Protein AF-A0A7Z9FBR9-F1 (afdb_monomer_lite)

Foldseek 3Di:
DDDPPLWPKDKDKDKDWDWDWDQDPVVNDIDIDIDIDIDIAMETEPVSDPPDPPDDDPPDDDDHHYDYPPDDPVVVVVVVVVVVVVVVDAPDVVRDDD

Sequence (98 aa):
MQRANDDERIYLDGYLSADFVQNSVISLRPIEKHVEDRYSVVFASISASTYKRNSFTLEDPDPPEFFSDGRLEIGGFIAEHFGVIARSLPASPGCCIA

pLDDT: mean 78.37, std 16.25, range [34.16, 95.06]

Secondary structure (DSSP, 8-state):
--------EEEEEEEEEEEEEEEPTTT-SEEEEEEEEEEEEEEEETTT-----S---TTSPPPPEEEETTEE-HHHHHHHHHHHHHHHS-SSTT----

Radius of gyration: 18.71 Å; chains: 1; bounding box: 40×27×60 Å

Structure (mmCIF, N/CA/C/O backbone):
data_AF-A0A7Z9FBR9-F1
#
_entry.id   AF-A0A7Z9FBR9-F1
#
loop_
_atom_site.group_PDB
_atom_site.id
_atom_site.type_symbol
_atom_site.label_atom_id
_atom_site.label_alt_id
_atom_site.label_comp_id
_atom_site.label_asym_id
_atom_site.label_entity_id
_atom_site.label_seq_id
_atom_site.pdbx_PDB_ins_code
_atom_site.Cartn_x
_atom_site.Cartn_y
_atom_site.Cartn_z
_atom_site.occupancy
_atom_site.B_iso_or_equiv
_atom_site.auth_seq_id
_atom_site.auth_comp_id
_atom_site.auth_asym_id
_atom_site.auth_atom_id
_atom_site.pdbx_PDB_model_num
ATOM 1 N N . MET A 1 1 ? 20.850 -3.834 -35.340 1.00 36.44 1 MET A N 1
ATOM 2 C CA . MET A 1 1 ? 21.567 -3.220 -34.202 1.00 36.44 1 MET A CA 1
ATOM 3 C C . MET A 1 1 ? 20.551 -2.332 -33.488 1.00 36.44 1 MET A C 1
ATOM 5 O O . MET A 1 1 ? 20.297 -1.228 -33.945 1.00 36.44 1 MET A O 1
ATOM 9 N N . GLN A 1 2 ? 19.832 -2.879 -32.507 1.00 34.16 2 GLN A N 1
ATOM 10 C CA . GLN A 1 2 ? 18.699 -2.225 -31.841 1.00 34.16 2 GLN A CA 1
ATOM 11 C C . GLN A 1 2 ? 19.178 -1.803 -30.451 1.00 34.16 2 GLN A C 1
ATOM 13 O O . GLN A 1 2 ? 19.756 -2.619 -29.738 1.00 34.16 2 GLN A O 1
ATOM 18 N N . ARG A 1 3 ? 19.052 -0.513 -30.124 1.00 34.47 3 ARG A N 1
ATOM 19 C CA . ARG A 1 3 ? 19.444 0.025 -28.816 1.00 34.47 3 ARG A CA 1
ATOM 20 C C . ARG A 1 3 ? 18.579 -0.641 -27.742 1.00 34.47 3 ARG A C 1
ATOM 22 O O . ARG A 1 3 ? 17.365 -0.701 -27.912 1.00 34.47 3 ARG A O 1
ATOM 29 N N . ALA A 1 4 ? 19.208 -1.167 -26.693 1.00 34.88 4 ALA A N 1
ATOM 30 C CA . ALA A 1 4 ? 18.510 -1.635 -25.504 1.00 34.88 4 ALA A CA 1
ATOM 31 C C . ALA A 1 4 ? 17.753 -0.444 -24.895 1.00 34.88 4 ALA A C 1
ATOM 33 O O . ALA A 1 4 ? 18.351 0.601 -24.641 1.00 34.88 4 ALA A O 1
ATOM 34 N N . ASN A 1 5 ? 16.433 -0.563 -24.752 1.00 46.25 5 ASN A N 1
ATOM 35 C CA . ASN A 1 5 ? 15.631 0.404 -24.009 1.00 46.25 5 ASN A CA 1
ATOM 36 C C . ASN A 1 5 ? 15.868 0.137 -22.515 1.00 46.25 5 ASN A C 1
ATOM 38 O O . ASN A 1 5 ? 15.201 -0.706 -21.927 1.00 46.25 5 ASN A O 1
ATOM 42 N N . ASP A 1 6 ? 16.853 0.824 -21.943 1.00 48.56 6 ASP A N 1
ATOM 43 C CA . ASP A 1 6 ? 17.367 0.666 -20.570 1.00 48.56 6 ASP A CA 1
ATOM 44 C C . ASP A 1 6 ? 16.446 1.213 -19.451 1.00 48.56 6 ASP A C 1
ATOM 46 O O . ASP A 1 6 ? 16.905 1.436 -18.338 1.00 48.56 6 ASP A O 1
ATOM 50 N N . ASP A 1 7 ? 15.156 1.463 -19.690 1.00 59.50 7 ASP A N 1
ATOM 51 C CA . ASP A 1 7 ? 14.331 2.194 -18.708 1.00 59.50 7 ASP A CA 1
ATOM 52 C C . ASP A 1 7 ? 12.841 1.824 -18.811 1.00 59.50 7 ASP A C 1
ATOM 54 O O . ASP A 1 7 ? 11.970 2.659 -19.060 1.00 59.50 7 ASP A O 1
ATOM 58 N N . GLU A 1 8 ? 12.519 0.535 -18.674 1.00 77.62 8 GLU A N 1
ATOM 59 C CA . GLU A 1 8 ? 11.121 0.105 -18.582 1.00 77.62 8 GLU A CA 1
ATOM 60 C C . GLU A 1 8 ? 10.549 0.544 -17.226 1.00 77.62 8 GLU A C 1
ATOM 62 O O . GLU A 1 8 ? 10.698 -0.136 -16.206 1.00 77.62 8 GLU A O 1
ATOM 67 N N . ARG A 1 9 ? 9.949 1.738 -17.219 1.00 87.38 9 ARG A N 1
ATOM 68 C CA . ARG A 1 9 ? 9.227 2.305 -16.082 1.00 87.38 9 ARG A CA 1
ATOM 69 C C . ARG A 1 9 ? 7.734 2.301 -16.342 1.00 87.38 9 ARG A C 1
ATOM 71 O O . ARG A 1 9 ? 7.281 2.674 -17.424 1.00 87.38 9 ARG A O 1
ATOM 78 N N . ILE A 1 10 ? 6.975 1.942 -15.319 1.00 89.31 10 ILE A N 1
ATOM 79 C CA . ILE A 1 10 ? 5.517 1.972 -15.327 1.00 89.31 10 ILE A CA 1
ATOM 80 C C . ILE A 1 10 ? 5.075 2.953 -14.249 1.00 89.31 10 ILE A C 1
ATOM 82 O O . ILE A 1 10 ? 5.433 2.807 -13.085 1.00 89.31 10 ILE A O 1
ATOM 86 N N . TYR A 1 11 ? 4.305 3.957 -14.649 1.00 91.56 11 TYR A N 1
ATOM 87 C CA . TYR A 1 11 ? 3.731 4.953 -13.751 1.00 91.56 11 TYR A CA 1
ATOM 88 C C . TYR A 1 11 ? 2.274 4.582 -13.499 1.00 91.56 11 TYR A C 1
ATOM 90 O O . TYR A 1 11 ? 1.521 4.369 -14.453 1.00 91.56 11 TYR A O 1
ATOM 98 N N . LEU A 1 12 ? 1.891 4.475 -12.232 1.00 91.75 12 LEU A N 1
ATOM 99 C CA . LEU A 1 12 ? 0.554 4.075 -11.818 1.00 91.75 12 LEU A CA 1
ATOM 100 C C . LEU A 1 12 ? 0.003 5.110 -10.838 1.00 91.75 12 LEU A C 1
ATOM 102 O O . LEU A 1 12 ? 0.515 5.253 -9.730 1.00 91.75 12 LEU A O 1
ATOM 106 N N . ASP A 1 13 ? -1.073 5.775 -11.243 1.00 94.75 13 ASP A N 1
ATOM 107 C CA . ASP A 1 13 ? -1.902 6.581 -10.355 1.00 94.75 13 ASP A CA 1
ATOM 108 C C . ASP A 1 13 ? -3.131 5.775 -9.946 1.00 94.75 13 ASP A C 1
ATOM 110 O O . ASP A 1 13 ? -3.760 5.106 -10.774 1.00 94.75 13 ASP A O 1
ATOM 114 N N . GLY A 1 14 ? -3.493 5.848 -8.671 1.00 93.00 14 GLY A N 1
ATOM 115 C CA . GLY A 1 14 ? -4.608 5.089 -8.140 1.00 93.00 14 GLY A CA 1
ATOM 116 C C . GLY A 1 14 ? -5.341 5.784 -7.008 1.00 93.00 14 GLY A C 1
ATOM 117 O O . GLY A 1 14 ? -4.948 6.832 -6.492 1.00 93.00 14 GLY A O 1
ATOM 118 N N . TYR A 1 15 ? -6.463 5.173 -6.648 1.00 95.06 15 TYR A N 1
ATOM 119 C CA . TYR A 1 15 ? -7.324 5.612 -5.565 1.00 95.06 15 TYR A CA 1
ATOM 120 C C . TYR A 1 15 ? -7.652 4.418 -4.676 1.00 95.06 15 TYR A C 1
ATOM 122 O O . TYR A 1 15 ? -8.098 3.375 -5.160 1.00 95.06 15 TYR A O 1
ATOM 130 N N . LEU A 1 16 ? -7.393 4.573 -3.384 1.00 93.62 16 LEU A N 1
ATOM 131 C CA . LEU A 1 16 ? -7.685 3.604 -2.343 1.00 93.62 16 LEU A CA 1
ATOM 132 C C . LEU A 1 16 ? -8.932 4.071 -1.594 1.00 93.62 16 LEU A C 1
ATOM 134 O O . LEU A 1 16 ? -8.943 5.172 -1.054 1.00 93.62 16 LEU A O 1
ATOM 138 N N . SER A 1 17 ? -9.955 3.222 -1.531 1.00 94.56 17 SER A N 1
ATOM 139 C CA . SER A 1 17 ? -11.104 3.395 -0.642 1.00 94.56 17 SER A CA 1
ATOM 140 C C . SER A 1 17 ? -11.313 2.099 0.128 1.00 94.56 17 SER A C 1
ATOM 142 O O . SER A 1 17 ? -11.366 1.023 -0.476 1.00 94.56 17 SER A O 1
ATOM 144 N N . ALA A 1 18 ? -11.352 2.185 1.455 1.00 91.88 18 ALA A N 1
ATOM 145 C CA . ALA A 1 18 ? -11.473 1.012 2.309 1.00 91.88 18 ALA A CA 1
ATOM 146 C C . ALA A 1 18 ? -12.141 1.337 3.647 1.00 91.88 18 ALA A C 1
ATOM 148 O O . ALA A 1 18 ? -11.838 2.345 4.285 1.00 91.88 18 ALA A O 1
ATOM 149 N N . ASP A 1 19 ? -12.980 0.411 4.105 1.00 93.50 19 ASP A N 1
ATOM 150 C CA . ASP A 1 19 ? -13.438 0.342 5.488 1.00 93.50 19 ASP A CA 1
ATOM 151 C C . ASP A 1 19 ? -12.552 -0.632 6.265 1.00 93.50 19 ASP A C 1
ATOM 153 O O . ASP A 1 19 ? -12.283 -1.748 5.811 1.00 93.50 19 ASP A O 1
ATOM 157 N N . PHE A 1 20 ? -12.098 -0.233 7.450 1.00 90.44 20 PHE A N 1
ATOM 158 C CA . PHE A 1 20 ? -11.297 -1.090 8.314 1.00 90.44 20 PHE A CA 1
ATOM 159 C C . PHE A 1 20 ? -11.654 -0.928 9.786 1.00 90.44 20 PHE A C 1
ATOM 161 O O . PHE A 1 20 ? -12.137 0.109 10.239 1.00 90.44 20 PHE A O 1
ATOM 168 N N . VAL A 1 21 ? -11.373 -1.981 10.551 1.00 89.31 21 VAL A N 1
ATOM 169 C CA . VAL A 1 21 ? -11.579 -2.005 11.997 1.00 89.31 21 VAL A CA 1
ATOM 170 C C . VAL A 1 21 ? -10.227 -2.032 12.685 1.00 89.31 21 VAL A C 1
ATOM 172 O O . VAL A 1 21 ? -9.442 -2.964 12.512 1.00 89.31 21 VAL A O 1
ATOM 175 N N . GLN A 1 22 ? -9.962 -1.019 13.502 1.00 84.25 22 GLN A N 1
ATOM 176 C CA . GLN A 1 22 ? -8.791 -0.981 14.361 1.00 84.25 22 GLN A CA 1
ATOM 177 C C . GLN A 1 22 ? -9.164 -1.453 15.764 1.00 84.25 22 GLN A C 1
ATOM 179 O O . GLN A 1 22 ? -9.948 -0.816 16.470 1.00 84.25 22 GLN A O 1
ATOM 184 N N . ASN A 1 23 ? -8.547 -2.546 16.199 1.00 82.38 23 ASN A N 1
ATOM 185 C CA . ASN A 1 23 ? -8.647 -2.983 17.585 1.00 82.38 23 ASN A CA 1
ATOM 186 C C . ASN A 1 23 ? -7.718 -2.130 18.455 1.00 82.38 23 ASN A C 1
ATOM 188 O O . ASN A 1 23 ? -6.516 -2.047 18.202 1.00 82.38 23 ASN A O 1
ATOM 192 N N . SER A 1 24 ? -8.273 -1.490 19.485 1.00 73.06 24 SER A N 1
ATOM 193 C CA . SER A 1 24 ? -7.501 -0.691 20.437 1.00 73.06 24 SER A CA 1
ATOM 194 C C . SER A 1 24 ? -7.306 -1.439 21.748 1.00 73.06 24 SER A C 1
ATOM 196 O O . SER A 1 24 ? -8.267 -1.871 22.382 1.00 73.06 24 SER A O 1
ATOM 198 N N . VAL A 1 25 ? -6.053 -1.522 22.194 1.00 77.81 25 VAL A N 1
ATOM 199 C CA . VAL A 1 25 ? -5.696 -2.065 23.515 1.00 77.81 25 VAL A CA 1
ATOM 200 C C . VAL A 1 25 ? -5.971 -1.082 24.658 1.00 77.81 25 VAL A C 1
ATOM 202 O O . VAL A 1 25 ? -5.939 -1.479 25.815 1.00 77.81 25 VAL A O 1
ATOM 205 N N . ILE A 1 26 ? -6.246 0.192 24.345 1.00 72.56 26 ILE A N 1
ATOM 206 C CA . ILE A 1 26 ? -6.507 1.241 25.342 1.00 72.56 26 ILE A CA 1
ATOM 207 C C . ILE A 1 26 ? -8.008 1.363 25.602 1.00 72.56 26 ILE A C 1
ATOM 209 O O . ILE A 1 26 ? -8.448 1.258 26.742 1.00 72.56 26 ILE A O 1
ATOM 213 N N . SER A 1 27 ? -8.811 1.573 24.552 1.00 70.06 27 SER A N 1
ATOM 214 C CA . SER A 1 27 ? -10.265 1.717 24.715 1.00 70.06 27 SER A CA 1
ATOM 215 C C . SER A 1 27 ? -10.979 0.376 24.893 1.00 70.06 27 SER A C 1
ATOM 217 O O . SER A 1 27 ? -12.135 0.366 25.316 1.00 70.06 27 SER A O 1
ATOM 219 N N . LEU A 1 28 ? -10.316 -0.739 24.543 1.00 78.00 28 LEU A N 1
ATOM 220 C CA . LEU A 1 28 ? -10.878 -2.096 24.489 1.00 78.00 28 LEU A CA 1
ATOM 221 C C . LEU A 1 28 ? -12.163 -2.191 23.648 1.00 78.00 28 LEU A C 1
ATOM 223 O O . LEU A 1 28 ? -12.977 -3.095 23.833 1.00 78.00 28 LEU A O 1
ATOM 227 N N . ARG A 1 29 ? -12.357 -1.248 22.721 1.00 79.19 29 ARG A N 1
ATOM 228 C CA . ARG A 1 29 ? -13.482 -1.207 21.787 1.00 79.19 29 ARG A CA 1
ATOM 229 C C . ARG A 1 29 ? -12.942 -1.159 20.356 1.00 79.19 29 ARG A C 1
ATOM 231 O O . ARG A 1 29 ? -11.960 -0.447 20.130 1.00 79.19 29 ARG A O 1
ATOM 238 N N . PRO A 1 30 ? -13.547 -1.901 19.411 1.00 81.56 30 PRO A N 1
ATOM 239 C CA . PRO A 1 30 ? -13.203 -1.799 18.000 1.00 81.56 30 PRO A CA 1
ATOM 240 C C . PRO A 1 30 ? -13.571 -0.412 17.474 1.00 81.56 30 PRO A C 1
ATOM 242 O O . PRO A 1 30 ? -14.548 0.194 17.920 1.00 81.56 30 PRO A O 1
ATOM 245 N N . ILE A 1 31 ? -12.759 0.095 16.553 1.00 84.06 31 ILE A N 1
ATOM 246 C CA . ILE A 1 31 ? -12.903 1.440 16.003 1.00 84.06 31 ILE A CA 1
ATOM 247 C C . ILE A 1 31 ? -12.980 1.304 14.494 1.00 84.06 31 ILE A C 1
ATOM 249 O O . ILE A 1 31 ? -11.985 0.998 13.837 1.00 84.06 31 ILE A O 1
ATOM 253 N N . GLU A 1 32 ? -14.190 1.477 13.980 1.00 89.19 32 GLU A N 1
ATOM 254 C CA . GLU A 1 32 ? -14.492 1.444 12.554 1.00 89.19 32 GLU A CA 1
ATOM 255 C C . GLU A 1 32 ? -14.044 2.754 11.911 1.00 89.19 32 GLU A C 1
ATOM 257 O O . GLU A 1 32 ? -14.275 3.843 12.447 1.00 89.19 32 GLU A O 1
ATOM 262 N N . LYS A 1 33 ? -13.360 2.643 10.776 1.00 88.12 33 LYS A N 1
ATOM 263 C CA . LYS A 1 33 ? -12.801 3.770 10.041 1.00 88.12 33 LYS A CA 1
ATOM 264 C C . LYS A 1 33 ? -12.994 3.553 8.551 1.00 88.12 33 LYS A C 1
ATOM 266 O O . LYS A 1 33 ? -12.817 2.444 8.059 1.00 88.12 33 LYS A O 1
ATOM 271 N N . HIS A 1 34 ? -13.278 4.647 7.863 1.00 91.12 34 HIS A N 1
ATOM 272 C CA . HIS A 1 34 ? -13.235 4.726 6.414 1.00 91.12 34 HIS A CA 1
ATOM 273 C C . HIS A 1 34 ? -12.008 5.536 6.002 1.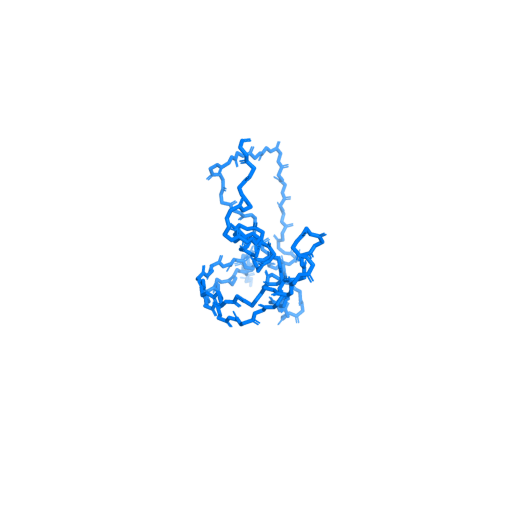00 91.12 34 HIS A C 1
ATOM 275 O O . HIS A 1 34 ? -11.699 6.553 6.634 1.00 91.12 34 HIS A O 1
ATOM 281 N N . VAL A 1 35 ? -11.310 5.096 4.962 1.00 90.44 35 VAL A N 1
ATOM 282 C CA . VAL A 1 35 ? -10.208 5.836 4.353 1.00 90.44 35 VAL A CA 1
ATOM 283 C C . VAL A 1 35 ? -10.455 6.000 2.866 1.00 90.44 35 VAL A C 1
ATOM 285 O O . VAL A 1 35 ? -10.854 5.057 2.188 1.00 90.44 35 VAL A O 1
ATOM 288 N N . GLU A 1 36 ? -10.157 7.197 2.380 1.00 94.19 36 GLU A N 1
ATOM 289 C CA . GLU A 1 36 ? -10.061 7.522 0.967 1.00 94.19 36 GLU A CA 1
ATOM 290 C C . GLU A 1 36 ? -8.726 8.223 0.744 1.00 94.19 36 GLU A C 1
ATOM 292 O O . GLU A 1 36 ? -8.436 9.212 1.420 1.00 94.19 36 GLU A O 1
ATOM 297 N N . ASP A 1 37 ? -7.911 7.726 -0.180 1.00 94.00 37 ASP A N 1
ATOM 298 C CA . ASP A 1 37 ? -6.635 8.359 -0.498 1.00 94.00 37 ASP A CA 1
ATOM 299 C C . ASP A 1 37 ? -6.219 8.142 -1.954 1.00 94.00 37 ASP A C 1
ATOM 301 O O . ASP A 1 37 ? -6.631 7.181 -2.609 1.00 94.00 37 ASP A O 1
ATOM 305 N N . ARG A 1 38 ? -5.397 9.053 -2.475 1.00 94.25 38 ARG A N 1
ATOM 306 C CA . ARG A 1 38 ? -4.779 8.934 -3.799 1.00 94.25 38 ARG A CA 1
ATOM 307 C C . ARG A 1 38 ? -3.312 8.587 -3.644 1.00 94.25 38 ARG A C 1
ATOM 309 O O . ARG A 1 38 ? -2.630 9.144 -2.793 1.00 94.25 38 ARG A O 1
ATOM 316 N N . TYR A 1 39 ? -2.822 7.725 -4.519 1.00 91.44 39 TYR A N 1
ATOM 317 C CA . TYR A 1 39 ? -1.413 7.366 -4.560 1.00 91.44 39 TYR A CA 1
ATOM 318 C C . TYR A 1 39 ? -0.884 7.420 -5.989 1.00 91.44 39 TYR A C 1
ATOM 320 O O . TYR A 1 39 ? -1.628 7.227 -6.953 1.00 91.44 39 TYR A O 1
ATOM 328 N N . SER A 1 40 ? 0.422 7.634 -6.089 1.00 92.31 40 SER A N 1
ATOM 329 C CA . SER A 1 40 ? 1.188 7.555 -7.325 1.00 92.31 4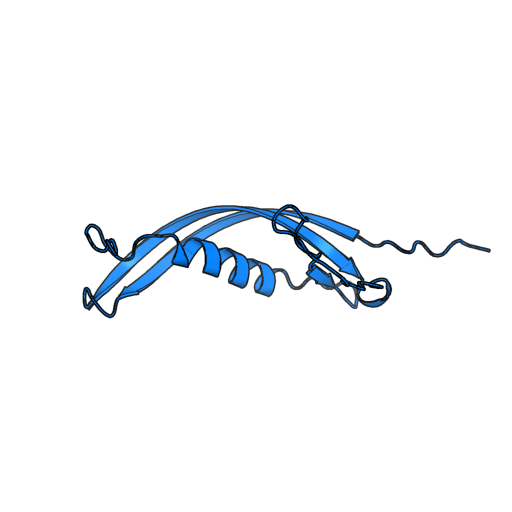0 SER A CA 1
ATOM 330 C C . SER A 1 40 ? 2.427 6.718 -7.044 1.00 92.31 40 SER A C 1
ATOM 332 O O . SER A 1 40 ? 3.150 6.994 -6.091 1.00 92.31 40 SER A O 1
ATOM 334 N N . VAL A 1 41 ? 2.670 5.693 -7.855 1.00 91.69 41 VAL A N 1
ATOM 335 C CA . VAL A 1 41 ? 3.816 4.790 -7.704 1.00 91.69 41 VAL A CA 1
ATOM 336 C C . VAL A 1 41 ? 4.500 4.572 -9.045 1.00 91.69 41 VAL A C 1
ATOM 338 O O . VAL A 1 41 ? 3.862 4.503 -10.099 1.00 91.69 41 VAL A O 1
ATOM 341 N N . VAL A 1 42 ? 5.826 4.480 -9.002 1.00 91.94 42 VAL A N 1
ATOM 342 C CA . VAL A 1 42 ? 6.659 4.173 -10.163 1.00 91.94 42 VAL A CA 1
ATOM 343 C C . VAL A 1 42 ? 7.226 2.779 -9.979 1.00 91.94 42 VAL A C 1
ATOM 345 O O . VAL A 1 42 ? 7.888 2.524 -8.982 1.00 91.94 42 VAL A O 1
ATOM 348 N N . PHE A 1 43 ? 7.008 1.900 -10.950 1.00 90.62 43 PHE A N 1
ATOM 349 C CA . PHE A 1 43 ? 7.617 0.578 -11.009 1.00 90.62 43 PHE A CA 1
ATOM 350 C C . PHE A 1 43 ? 8.767 0.574 -12.018 1.00 90.62 43 PHE A C 1
ATOM 352 O O . PHE A 1 43 ? 8.613 1.080 -13.130 1.00 90.62 43 PHE A O 1
ATOM 359 N N . ALA A 1 44 ? 9.902 -0.016 -11.658 1.00 89.75 44 ALA A N 1
ATOM 360 C CA . ALA A 1 44 ? 11.067 -0.198 -12.519 1.00 89.75 44 ALA A CA 1
ATOM 361 C C . ALA A 1 44 ? 11.437 -1.683 -12.639 1.00 89.75 44 ALA A C 1
ATOM 363 O O . ALA A 1 44 ? 11.328 -2.449 -11.679 1.00 89.75 44 ALA A O 1
ATOM 364 N N . SER A 1 45 ? 11.894 -2.097 -13.820 1.00 87.38 45 SER A N 1
ATOM 365 C CA . SER A 1 45 ? 12.308 -3.486 -14.039 1.00 87.38 45 SER A CA 1
ATOM 366 C C . SER A 1 45 ? 13.526 -3.849 -13.178 1.00 87.38 45 SER A C 1
ATOM 368 O O . SER A 1 45 ? 14.526 -3.123 -13.171 1.00 87.38 45 SER A O 1
ATOM 370 N N . ILE A 1 46 ? 13.477 -5.002 -12.495 1.00 80.19 46 ILE A N 1
ATOM 371 C CA . ILE A 1 46 ? 14.597 -5.528 -11.685 1.00 80.19 46 ILE A CA 1
ATOM 372 C C . ILE A 1 46 ? 15.875 -5.685 -12.520 1.00 80.19 46 ILE A C 1
ATOM 374 O O . ILE A 1 46 ? 16.973 -5.486 -12.009 1.00 80.19 46 ILE A O 1
ATOM 378 N N . SER A 1 47 ? 15.763 -6.025 -13.806 1.00 70.44 47 SER A N 1
ATOM 379 C CA . SER A 1 47 ? 16.931 -6.223 -14.675 1.00 70.44 47 SER A CA 1
ATOM 380 C C . SER A 1 47 ? 17.589 -4.918 -15.134 1.00 70.44 47 SER A C 1
ATOM 382 O O . SER A 1 47 ? 18.749 -4.944 -15.541 1.00 70.44 47 SER A O 1
ATOM 384 N N . ALA A 1 48 ? 16.881 -3.789 -15.043 1.00 60.84 48 ALA A N 1
ATOM 385 C CA . ALA A 1 48 ? 17.374 -2.460 -15.405 1.00 60.84 48 ALA A CA 1
ATOM 386 C C . ALA A 1 48 ? 17.869 -1.653 -14.186 1.00 60.84 48 ALA A C 1
ATOM 388 O O . ALA A 1 48 ? 18.472 -0.585 -14.335 1.00 60.84 48 ALA A O 1
ATOM 389 N N . SER A 1 49 ? 17.634 -2.132 -12.959 1.00 57.69 49 SER A N 1
ATOM 390 C CA . SER A 1 49 ? 17.875 -1.338 -11.759 1.00 57.69 49 SER A CA 1
ATOM 391 C C . SER A 1 49 ? 19.355 -1.324 -11.354 1.00 57.69 49 SER A C 1
ATOM 393 O O . SER A 1 49 ? 19.856 -2.117 -10.564 1.00 57.69 49 SER A O 1
ATOM 395 N N . THR A 1 50 ? 20.080 -0.316 -11.840 1.00 56.47 50 THR A N 1
ATOM 396 C CA . THR A 1 50 ? 21.405 0.049 -11.307 1.00 56.47 50 THR A CA 1
ATOM 397 C C . THR A 1 50 ? 21.250 1.030 -10.138 1.00 56.47 50 THR A C 1
ATOM 399 O O . THR A 1 50 ? 21.896 2.078 -10.103 1.00 56.47 50 THR A O 1
ATOM 402 N N . TYR A 1 51 ? 20.341 0.756 -9.194 1.00 57.47 51 TYR A N 1
ATOM 403 C CA . TYR A 1 51 ? 20.038 1.697 -8.112 1.00 57.47 51 TYR A CA 1
ATOM 404 C C . TYR A 1 51 ? 21.172 1.724 -7.071 1.00 57.47 51 TYR A C 1
ATOM 406 O O . TYR A 1 51 ? 21.145 1.034 -6.056 1.00 57.47 51 TYR A O 1
ATOM 414 N N . LYS A 1 52 ? 22.216 2.517 -7.335 1.00 58.19 52 LYS A N 1
ATOM 415 C CA . LYS A 1 52 ? 23.290 2.830 -6.383 1.00 58.19 52 LYS A CA 1
ATOM 416 C C . LYS A 1 52 ? 22.923 4.082 -5.591 1.00 58.19 52 LYS A C 1
ATOM 418 O O . LYS A 1 52 ? 23.197 5.199 -6.025 1.00 58.19 52 LYS A O 1
ATOM 423 N N . ARG A 1 53 ? 22.321 3.909 -4.416 1.00 57.28 53 ARG A N 1
ATOM 424 C CA . ARG A 1 53 ? 22.041 5.020 -3.495 1.00 57.28 53 ARG A CA 1
ATOM 425 C C . ARG A 1 53 ? 23.247 5.244 -2.577 1.00 57.28 53 ARG A C 1
ATOM 427 O O . ARG A 1 53 ? 23.401 4.546 -1.584 1.00 57.28 53 ARG A O 1
ATOM 434 N N . ASN A 1 54 ? 24.106 6.209 -2.915 1.00 58.81 54 ASN A N 1
ATOM 435 C CA . ASN A 1 54 ? 25.244 6.601 -2.065 1.00 58.81 54 ASN A CA 1
ATOM 436 C C . ASN A 1 54 ? 24.902 7.737 -1.072 1.00 58.81 54 ASN A C 1
ATOM 438 O O . ASN A 1 54 ? 25.687 8.002 -0.166 1.00 58.81 54 ASN A O 1
ATOM 442 N N . SER A 1 55 ? 23.740 8.384 -1.216 1.00 67.88 55 SER A N 1
ATOM 443 C CA . SER A 1 55 ? 23.200 9.415 -0.314 1.00 67.88 55 SER A CA 1
ATOM 444 C C . SER A 1 55 ? 21.698 9.596 -0.573 1.00 67.88 55 SER A C 1
ATOM 446 O O . SER A 1 55 ? 21.269 9.369 -1.703 1.00 67.88 55 SER A O 1
ATOM 448 N N . PHE A 1 56 ? 20.916 9.989 0.437 1.00 77.31 56 PHE A N 1
ATOM 449 C CA . PHE A 1 56 ? 19.505 10.373 0.283 1.00 77.31 56 PHE A CA 1
ATOM 450 C C . PHE A 1 56 ? 19.168 11.593 1.151 1.00 77.31 56 PHE A C 1
ATOM 452 O O . PHE A 1 56 ? 19.777 11.790 2.206 1.00 77.31 56 PHE A O 1
ATOM 459 N N . THR A 1 57 ? 18.201 12.390 0.709 1.00 81.06 57 THR A N 1
ATOM 460 C CA . THR A 1 57 ? 17.595 13.513 1.434 1.00 81.06 57 THR A CA 1
ATOM 461 C C . THR A 1 57 ? 16.086 13.298 1.587 1.00 81.06 57 THR A C 1
ATOM 463 O O . THR A 1 57 ? 15.519 12.413 0.955 1.00 81.06 57 THR A O 1
ATOM 466 N N . LEU A 1 58 ? 15.423 14.091 2.437 1.00 81.50 58 LEU A N 1
ATOM 467 C CA . LEU A 1 58 ? 13.958 14.049 2.586 1.00 81.50 58 LEU A CA 1
ATOM 468 C C . LEU A 1 58 ? 13.210 14.677 1.399 1.00 81.50 58 LEU A C 1
ATOM 470 O O . LEU A 1 58 ? 11.999 14.521 1.299 1.00 81.50 58 LEU A O 1
ATOM 474 N N . GLU A 1 59 ? 13.913 15.417 0.542 1.00 87.19 59 GLU A N 1
ATOM 475 C CA . GLU A 1 59 ? 13.344 16.046 -0.654 1.00 87.19 59 GLU A CA 1
ATOM 476 C C . GLU A 1 59 ? 13.466 15.144 -1.889 1.00 87.19 59 GLU A C 1
ATOM 478 O O . GLU A 1 59 ? 12.874 15.435 -2.930 1.00 87.19 59 GLU A O 1
ATOM 483 N N . ASP A 1 60 ? 14.235 14.055 -1.788 1.00 83.00 60 ASP A N 1
ATOM 484 C CA . ASP A 1 60 ? 14.390 13.108 -2.882 1.00 83.00 60 ASP A CA 1
ATOM 485 C C . ASP A 1 60 ? 13.066 12.363 -3.112 1.00 83.00 60 ASP A C 1
ATOM 487 O O . ASP A 1 60 ? 12.403 11.978 -2.146 1.00 83.00 60 ASP A O 1
ATOM 491 N N . PRO A 1 61 ? 12.682 12.108 -4.375 1.00 79.06 61 PRO A N 1
ATOM 492 C CA . PRO A 1 61 ? 11.522 11.280 -4.656 1.00 79.06 61 PRO A CA 1
ATOM 493 C C . PRO A 1 61 ? 11.732 9.869 -4.103 1.00 79.06 61 PRO A C 1
ATOM 495 O O . PRO A 1 61 ? 12.854 9.339 -4.107 1.00 79.06 61 PRO A O 1
ATOM 498 N N . ASP A 1 62 ? 10.630 9.247 -3.689 1.00 81.62 62 ASP A N 1
ATOM 499 C CA . ASP A 1 62 ? 10.651 7.860 -3.252 1.00 81.62 62 ASP A CA 1
ATOM 500 C C . ASP A 1 62 ? 11.261 6.960 -4.341 1.00 81.62 62 ASP A C 1
ATOM 502 O O . ASP A 1 62 ? 11.079 7.199 -5.546 1.00 81.62 62 ASP A O 1
ATOM 506 N N . PRO A 1 63 ? 12.058 5.950 -3.943 1.00 84.19 63 PRO A N 1
ATOM 507 C CA . PRO A 1 63 ? 12.589 4.999 -4.905 1.00 84.19 63 PRO A CA 1
ATOM 508 C C . PRO A 1 63 ? 11.433 4.287 -5.622 1.00 84.19 63 PRO A C 1
ATOM 510 O O . PRO A 1 63 ? 10.374 4.095 -5.027 1.00 84.19 63 PRO A O 1
ATOM 513 N N . PRO A 1 64 ? 11.627 3.871 -6.884 1.00 87.62 64 PRO A N 1
ATOM 514 C CA . PRO A 1 64 ? 10.616 3.083 -7.562 1.00 87.62 64 PRO A CA 1
ATOM 515 C C . PRO A 1 64 ? 10.455 1.721 -6.882 1.00 87.62 64 PRO A C 1
ATOM 517 O O . PRO A 1 64 ? 11.430 1.132 -6.407 1.00 87.62 64 PRO A O 1
ATOM 520 N N . GLU A 1 65 ? 9.236 1.202 -6.934 1.00 90.12 65 GLU A N 1
ATOM 521 C CA . GLU A 1 65 ? 8.954 -0.206 -6.709 1.00 90.12 65 GLU A CA 1
ATOM 522 C C . GLU A 1 65 ? 9.542 -1.054 -7.835 1.00 90.12 65 GLU A C 1
ATOM 524 O O . GLU A 1 65 ? 9.830 -0.567 -8.933 1.00 90.12 65 GLU A O 1
ATOM 529 N N . PHE A 1 66 ? 9.711 -2.348 -7.592 1.00 88.69 66 PHE A N 1
ATOM 530 C CA . PHE A 1 66 ? 10.303 -3.242 -8.579 1.00 88.69 66 PHE A CA 1
ATOM 531 C C . PHE A 1 66 ? 9.286 -4.198 -9.192 1.00 88.69 66 PHE A C 1
ATOM 533 O O . PHE A 1 66 ? 8.350 -4.651 -8.538 1.00 88.69 66 PHE A O 1
ATOM 540 N N . PHE A 1 67 ? 9.503 -4.543 -10.461 1.00 87.81 67 PHE A N 1
ATOM 541 C CA . PHE A 1 67 ? 8.760 -5.607 -11.127 1.00 87.81 67 PHE A CA 1
ATOM 542 C C . PHE A 1 67 ? 9.681 -6.561 -11.883 1.00 87.81 67 PHE A C 1
ATOM 544 O O . PHE A 1 67 ? 10.744 -6.181 -12.384 1.00 87.81 67 PHE A O 1
ATOM 551 N N . SER A 1 68 ? 9.255 -7.814 -11.983 1.00 84.06 68 SER A N 1
ATOM 552 C CA . SER A 1 68 ? 9.917 -8.853 -12.770 1.00 84.06 68 SER A CA 1
ATOM 553 C C . SER A 1 68 ? 8.891 -9.708 -13.492 1.00 84.06 68 SER A C 1
ATOM 555 O O . SER A 1 68 ? 7.728 -9.787 -13.098 1.00 84.06 68 SER A O 1
ATOM 557 N N . ASP A 1 69 ? 9.320 -10.325 -14.593 1.00 84.38 69 ASP A N 1
ATOM 558 C CA . ASP A 1 69 ? 8.508 -11.265 -15.373 1.00 84.38 69 ASP A CA 1
ATOM 559 C C . ASP A 1 69 ? 7.133 -10.701 -15.788 1.00 84.38 69 ASP A C 1
ATOM 561 O O . ASP A 1 69 ? 6.138 -11.423 -15.863 1.00 84.38 69 ASP A O 1
ATOM 565 N N . GLY A 1 70 ? 7.068 -9.384 -16.031 1.00 82.31 70 GLY A N 1
ATOM 566 C CA . GLY A 1 70 ? 5.841 -8.676 -16.408 1.00 82.31 70 GLY A CA 1
ATOM 567 C C . GLY A 1 70 ? 4.772 -8.615 -15.309 1.00 82.31 70 GLY A C 1
ATOM 568 O O . GLY A 1 70 ? 3.598 -8.417 -15.618 1.00 82.31 70 GLY A O 1
ATOM 569 N N . ARG A 1 71 ? 5.139 -8.817 -14.036 1.00 87.31 71 ARG A N 1
ATOM 570 C CA . ARG A 1 71 ? 4.216 -8.825 -12.892 1.00 87.31 71 ARG A CA 1
ATOM 571 C C . ARG A 1 71 ? 4.525 -7.697 -11.918 1.00 87.31 71 ARG A C 1
ATOM 573 O O . ARG A 1 71 ? 5.643 -7.592 -11.429 1.00 87.31 71 ARG A O 1
ATOM 580 N N . LEU A 1 72 ? 3.502 -6.905 -11.604 1.00 89.56 72 LEU A N 1
ATOM 581 C CA . LEU A 1 72 ? 3.548 -5.848 -10.593 1.00 89.56 72 LEU A CA 1
ATOM 582 C C . LEU A 1 72 ? 3.004 -6.374 -9.258 1.00 89.56 72 LEU A C 1
ATOM 584 O O . LEU A 1 72 ? 1.907 -6.938 -9.225 1.00 89.56 72 LEU A O 1
ATOM 588 N N . GLU A 1 73 ? 3.711 -6.143 -8.152 1.00 89.62 73 GLU A N 1
ATOM 589 C CA . GLU A 1 73 ? 3.224 -6.466 -6.804 1.00 89.62 73 GLU A CA 1
ATOM 590 C C . GLU A 1 73 ? 2.417 -5.300 -6.209 1.00 89.62 73 GLU A C 1
ATOM 592 O O . GLU A 1 73 ? 2.808 -4.642 -5.251 1.00 89.62 73 GLU A O 1
ATOM 597 N N . ILE A 1 74 ? 1.243 -5.037 -6.786 1.00 90.62 74 ILE A N 1
ATOM 598 C CA . ILE A 1 74 ? 0.381 -3.921 -6.353 1.00 90.62 74 ILE A CA 1
ATOM 599 C C . ILE A 1 74 ? -0.127 -4.139 -4.920 1.00 90.62 74 ILE A C 1
ATOM 601 O O . ILE A 1 74 ? -0.243 -3.194 -4.149 1.00 90.62 74 ILE A O 1
ATOM 605 N N . GLY A 1 75 ? -0.420 -5.388 -4.545 1.00 91.31 75 GLY A N 1
ATOM 606 C CA . GLY A 1 75 ? -0.943 -5.707 -3.215 1.00 91.31 75 GLY A CA 1
ATOM 607 C C . GLY A 1 75 ? 0.015 -5.341 -2.077 1.00 91.31 75 GLY A C 1
ATOM 608 O O . GLY A 1 75 ? -0.441 -4.833 -1.056 1.00 91.31 75 GLY A O 1
ATOM 609 N N . GLY A 1 76 ? 1.322 -5.557 -2.273 1.00 90.81 76 GLY A N 1
ATOM 610 C CA . GLY A 1 76 ? 2.357 -5.181 -1.307 1.00 90.81 76 GLY A CA 1
ATOM 611 C C . GLY A 1 76 ? 2.409 -3.669 -1.114 1.00 90.81 76 GLY A C 1
ATOM 612 O O . GLY A 1 76 ? 2.205 -3.189 -0.002 1.00 90.81 76 GLY A O 1
ATOM 613 N N . PHE A 1 77 ? 2.529 -2.928 -2.219 1.00 91.81 77 PHE A N 1
ATOM 614 C CA . PHE A 1 77 ? 2.501 -1.465 -2.205 1.00 91.81 77 PHE A CA 1
ATOM 615 C C . PHE A 1 77 ? 1.244 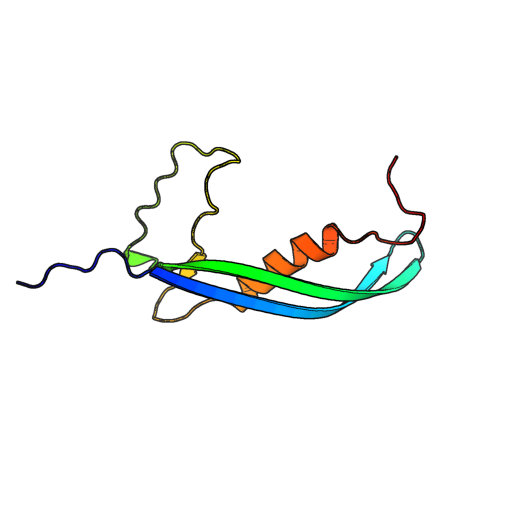-0.907 -1.510 1.00 91.81 77 PHE A C 1
ATOM 617 O O . PHE A 1 77 ? 1.333 -0.047 -0.637 1.00 91.81 77 PHE A O 1
ATOM 624 N N . ILE A 1 78 ? 0.055 -1.430 -1.840 1.00 92.75 78 ILE A N 1
ATOM 625 C CA . ILE A 1 78 ? -1.201 -0.991 -1.213 1.00 92.75 78 ILE A CA 1
ATOM 626 C C . ILE A 1 78 ? -1.201 -1.257 0.295 1.00 92.75 78 ILE A C 1
ATOM 628 O O . ILE A 1 78 ? -1.687 -0.419 1.054 1.00 92.75 78 ILE A O 1
ATOM 632 N N . ALA A 1 79 ? -0.672 -2.397 0.744 1.00 91.81 79 ALA A N 1
ATOM 633 C CA . ALA A 1 79 ? -0.597 -2.723 2.164 1.00 91.81 79 ALA A CA 1
ATOM 634 C C . ALA A 1 79 ? 0.329 -1.762 2.928 1.00 91.81 79 ALA A C 1
ATOM 636 O O . ALA A 1 79 ? -0.014 -1.327 4.030 1.00 91.81 79 ALA A O 1
ATOM 637 N N . GLU A 1 80 ? 1.469 -1.398 2.339 1.00 90.75 80 GLU A N 1
ATOM 638 C CA . GLU A 1 80 ? 2.407 -0.428 2.911 1.00 90.75 80 GLU A CA 1
ATOM 639 C C . GLU A 1 80 ? 1.799 0.975 2.975 1.00 90.75 80 GLU A C 1
ATOM 641 O O . GLU A 1 80 ? 1.754 1.578 4.054 1.00 90.75 80 GLU A O 1
ATOM 646 N N . HIS A 1 81 ? 1.239 1.452 1.858 1.00 91.75 81 HIS A N 1
ATOM 647 C CA . HIS A 1 81 ? 0.559 2.748 1.765 1.00 91.75 81 HIS A CA 1
ATOM 648 C C . HIS A 1 81 ? -0.582 2.852 2.782 1.00 91.75 81 HIS A C 1
ATOM 650 O O . HIS A 1 81 ? -0.662 3.799 3.568 1.00 91.75 81 HIS A O 1
ATOM 656 N N . PHE A 1 82 ? -1.425 1.819 2.855 1.00 91.06 82 PHE A N 1
ATOM 657 C CA . PHE A 1 82 ? -2.499 1.737 3.839 1.00 91.06 82 PHE A CA 1
ATOM 658 C C . PHE A 1 82 ? -1.974 1.762 5.280 1.00 91.06 82 PHE A C 1
ATOM 660 O O . PHE A 1 82 ? -2.560 2.431 6.131 1.00 91.06 82 PHE A O 1
ATOM 667 N N . GLY A 1 83 ? -0.864 1.079 5.572 1.00 88.56 83 GLY A N 1
ATOM 668 C CA . GLY A 1 83 ? -0.248 1.071 6.900 1.00 88.56 83 GLY A CA 1
ATOM 669 C C . GLY A 1 83 ? 0.172 2.465 7.377 1.00 88.56 83 GLY A C 1
ATOM 670 O O . GLY A 1 83 ? -0.022 2.800 8.553 1.00 88.56 83 GLY A O 1
ATOM 671 N N . VAL A 1 84 ? 0.690 3.298 6.471 1.00 87.38 84 VAL A N 1
ATOM 672 C CA . VAL A 1 84 ? 1.038 4.700 6.754 1.00 87.38 84 VAL A CA 1
ATOM 673 C C . VAL A 1 84 ? -0.217 5.507 7.080 1.00 87.38 84 VAL A C 1
ATOM 675 O O . VAL A 1 84 ? -0.266 6.171 8.122 1.00 87.38 84 VAL A O 1
ATOM 678 N N . ILE A 1 85 ? -1.262 5.400 6.254 1.00 86.81 85 ILE A N 1
ATOM 679 C CA . ILE A 1 85 ? -2.508 6.142 6.480 1.00 86.81 85 ILE A CA 1
ATOM 680 C C . ILE A 1 85 ? -3.170 5.702 7.789 1.00 86.81 85 ILE A C 1
ATOM 682 O O . ILE A 1 85 ? -3.495 6.536 8.637 1.00 86.81 85 ILE A O 1
ATOM 686 N N . ALA A 1 86 ? -3.316 4.393 8.000 1.00 84.50 86 ALA A N 1
ATOM 687 C CA . ALA A 1 86 ? -3.957 3.823 9.179 1.00 84.50 86 ALA A CA 1
ATOM 688 C C . ALA A 1 86 ? -3.281 4.267 10.486 1.00 84.50 86 ALA A C 1
ATOM 690 O O . ALA A 1 86 ? -3.972 4.523 11.474 1.00 84.50 8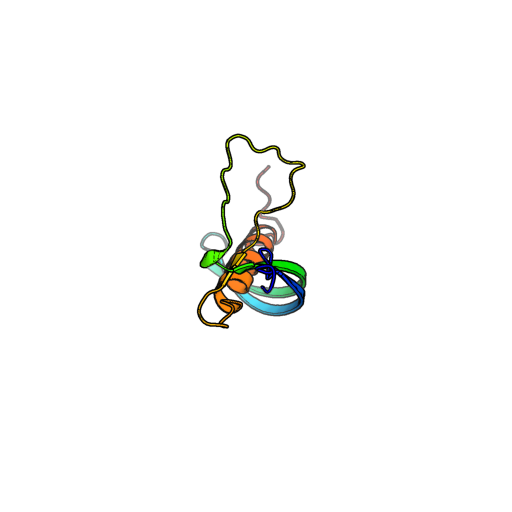6 ALA A O 1
ATOM 691 N N . ARG A 1 87 ? -1.948 4.419 10.493 1.00 79.75 87 ARG A N 1
ATOM 692 C CA . ARG A 1 87 ? -1.186 4.924 11.648 1.00 79.75 87 ARG A CA 1
ATOM 693 C C . ARG A 1 87 ? -1.456 6.400 11.943 1.00 79.75 87 ARG A C 1
ATOM 695 O O . ARG A 1 87 ? -1.415 6.788 13.108 1.00 79.75 87 ARG A O 1
ATOM 702 N N . SER A 1 88 ? -1.695 7.214 10.917 1.00 76.12 88 SER A N 1
ATOM 703 C CA . SER A 1 88 ? -1.967 8.648 11.084 1.00 76.12 88 SER A CA 1
ATOM 704 C C . SER A 1 88 ? -3.360 8.926 11.662 1.00 76.12 88 SER A C 1
ATOM 706 O O . SER A 1 88 ? -3.584 9.959 12.293 1.00 76.12 88 SER A O 1
ATOM 708 N N . LEU A 1 89 ? -4.294 7.986 11.493 1.00 70.19 89 LEU A N 1
ATOM 709 C CA . LEU A 1 89 ? -5.657 8.131 11.979 1.00 70.19 89 LEU 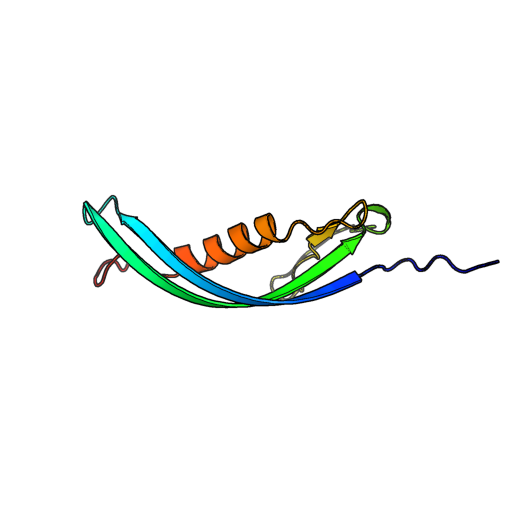A CA 1
ATOM 710 C C . LEU A 1 89 ? -5.708 7.940 13.504 1.00 70.19 89 LEU A C 1
ATOM 712 O O . LEU A 1 89 ? -5.327 6.873 13.997 1.00 70.19 89 LEU A O 1
ATOM 716 N N . PRO A 1 90 ? -6.248 8.909 14.270 1.00 66.88 90 PRO A N 1
ATOM 717 C CA . PRO A 1 90 ? -6.280 8.837 15.726 1.00 66.88 90 PRO A CA 1
ATOM 718 C C . PRO A 1 90 ? -6.982 7.564 16.185 1.00 66.88 90 PRO A C 1
ATOM 720 O O . PRO A 1 90 ? -7.981 7.146 15.597 1.00 66.88 90 PRO A O 1
ATOM 723 N N . ALA A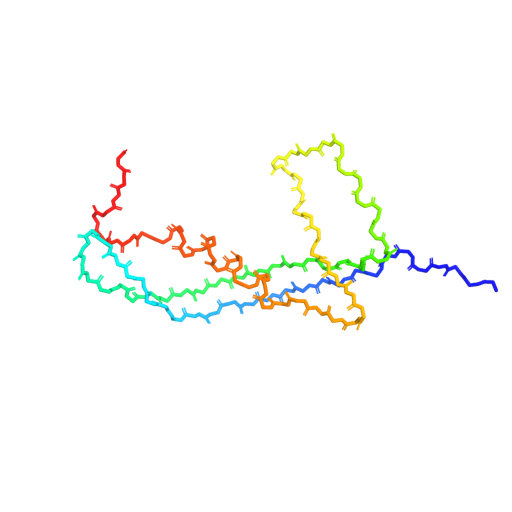 1 91 ? -6.448 6.921 17.226 1.00 64.62 91 ALA A N 1
ATOM 724 C CA . ALA A 1 91 ? -7.038 5.695 17.745 1.00 64.62 91 ALA A CA 1
ATOM 725 C C . ALA A 1 91 ? -8.474 5.970 18.213 1.00 64.62 91 ALA A C 1
ATOM 727 O O . ALA A 1 91 ? -9.377 5.322 17.727 1.00 64.62 91 ALA A O 1
ATOM 728 N N . SER A 1 92 ? -8.700 6.982 19.057 1.00 61.72 92 SER A N 1
ATOM 729 C CA . SER A 1 92 ? -10.013 7.380 19.591 1.00 61.72 92 SER A CA 1
ATOM 730 C C . SER A 1 92 ? -10.068 8.903 19.767 1.00 61.72 92 SER A C 1
ATOM 732 O O . SER A 1 92 ? -9.018 9.494 20.044 1.00 61.72 92 SER A O 1
ATOM 734 N N . PRO A 1 93 ? -11.249 9.554 19.710 1.00 58.59 93 PRO A N 1
ATOM 735 C CA . PRO A 1 93 ? -11.411 10.915 20.222 1.00 58.59 93 PRO A CA 1
ATOM 736 C C . PRO A 1 93 ? -10.854 11.000 21.654 1.00 58.59 93 PRO A C 1
ATOM 738 O O . PRO A 1 93 ? -11.224 10.188 22.503 1.00 58.59 93 PRO A O 1
ATOM 741 N N . GLY A 1 94 ? -9.915 11.919 21.902 1.00 56.47 94 GLY A N 1
ATOM 742 C CA . GLY A 1 94 ? -9.237 12.090 23.198 1.00 56.47 94 GLY A CA 1
ATOM 743 C C . GLY A 1 94 ? -7.955 11.270 23.407 1.00 56.47 94 GLY A C 1
ATOM 744 O O . GLY A 1 94 ? -7.281 11.459 24.413 1.00 56.47 94 GLY A O 1
ATOM 745 N N . CYS A 1 95 ? -7.575 10.401 22.466 1.00 55.75 95 CYS A N 1
ATOM 746 C CA . CYS A 1 95 ? -6.304 9.673 22.491 1.00 55.75 95 CYS A CA 1
ATOM 747 C C . CYS A 1 95 ? -5.235 10.438 21.692 1.00 55.75 95 CYS A C 1
ATOM 749 O O . CYS A 1 95 ? -4.726 9.948 20.685 1.00 55.75 95 CYS A O 1
ATOM 751 N N . CYS A 1 96 ? -4.934 11.666 22.112 1.00 54.00 96 CYS A N 1
ATOM 752 C CA . CYS A 1 96 ? -3.773 12.416 21.640 1.00 54.00 96 CYS A CA 1
ATOM 753 C C . CYS A 1 96 ? -2.628 12.149 22.622 1.00 54.00 96 CYS A C 1
ATOM 755 O O . CYS A 1 96 ? -2.838 12.233 23.832 1.00 54.00 96 CYS A O 1
ATOM 757 N N . ILE A 1 97 ? -1.431 11.844 22.131 1.00 48.06 97 ILE A N 1
ATOM 758 C CA . ILE A 1 97 ? -0.226 11.938 22.962 1.00 48.06 97 ILE A CA 1
ATOM 759 C C . ILE A 1 97 ? 0.110 13.433 23.021 1.00 48.06 97 ILE A C 1
ATOM 761 O O . ILE A 1 97 ? 0.218 14.057 21.965 1.00 48.06 97 ILE A O 1
ATOM 765 N N . ALA A 1 98 ? 0.143 13.998 24.229 1.00 38.97 98 ALA A N 1
ATOM 766 C CA . ALA A 1 98 ? 0.554 15.382 24.469 1.00 38.97 98 ALA A CA 1
ATOM 767 C C . ALA A 1 98 ? 2.051 15.579 24.195 1.00 38.97 98 ALA A C 1
ATOM 769 O O . ALA A 1 98 ? 2.813 14.608 24.415 1.00 38.97 98 ALA A O 1
#